Protein AF-A0A967MUX2-F1 (afdb_monomer_lite)

Radius of gyration: 20.98 Å; chains: 1; bounding box: 37×27×52 Å

Foldseek 3Di:
DPDQCLDPEAEAAAPCRVVCVVVVCVVSNHDHYDDDPCRNCVVVVCVVPDDDDDDDDDDDDDDDDPVVVVVRVD

Secondary structure (DSSP, 8-state):
-----TTSEEEE-STTHHHHHHHHHHHTT--EEEE-TTGGGHHHHHHHH----------------TTHHHHTT-

pLDDT: mean 91.78, std 10.07, range [53.19, 98.31]

Sequence (74 aa):
RGYDVSDYCLTVFGGAGAQHACAIADTLGMSRCLIHPYASLLSAYGMGLADIRASRAEAVEAELSDETRLEAAA

Structure (mmCIF, N/CA/C/O backbone):
data_AF-A0A967MUX2-F1
#
_entry.id   AF-A0A967MUX2-F1
#
loop_
_atom_site.group_PDB
_atom_site.id
_atom_site.type_symbol
_atom_site.label_atom_id
_atom_site.label_alt_id
_atom_sit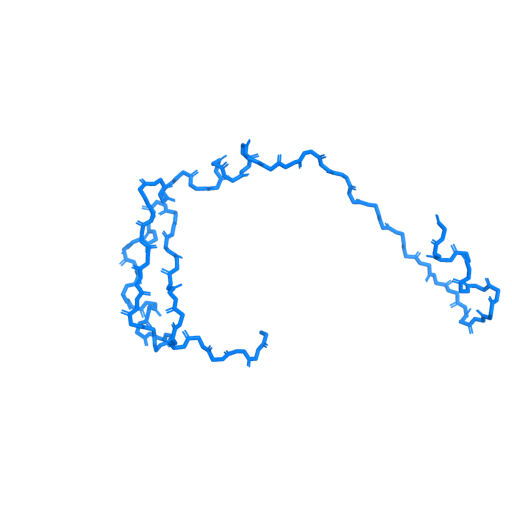e.label_comp_id
_atom_site.label_asym_id
_atom_site.label_entity_id
_atom_site.label_seq_id
_atom_site.pdbx_PDB_ins_code
_atom_site.Cartn_x
_atom_site.Cartn_y
_atom_site.Cartn_z
_atom_site.occupancy
_atom_site.B_iso_or_equiv
_atom_site.auth_seq_id
_atom_site.auth_comp_id
_atom_site.auth_asym_id
_atom_site.auth_atom_id
_atom_site.pdbx_PDB_model_num
ATOM 1 N N . ARG A 1 1 ? -6.750 -3.015 -11.264 1.00 84.38 1 ARG A N 1
ATOM 2 C CA . ARG A 1 1 ? -6.638 -4.452 -11.628 1.00 84.38 1 ARG A CA 1
ATOM 3 C C . ARG A 1 1 ? -8.004 -5.154 -11.747 1.00 84.38 1 ARG A C 1
ATOM 5 O O . ARG A 1 1 ? -8.011 -6.362 -11.910 1.00 84.38 1 ARG A O 1
ATOM 12 N N . GLY A 1 2 ? -9.135 -4.428 -11.707 1.00 94.06 2 GLY A N 1
ATOM 13 C CA . GLY A 1 2 ? -10.470 -5.028 -11.864 1.00 94.06 2 GLY A CA 1
ATOM 14 C C . GLY A 1 2 ? -10.939 -5.881 -10.680 1.00 94.06 2 GLY A C 1
ATOM 15 O O . GLY A 1 2 ? -11.831 -6.697 -10.856 1.00 94.06 2 GLY A O 1
ATOM 16 N N . TYR A 1 3 ? -10.323 -5.728 -9.503 1.00 94.69 3 TYR A N 1
ATOM 17 C CA . TYR A 1 3 ? -10.730 -6.450 -8.300 1.00 94.69 3 TYR A CA 1
ATOM 18 C C . TYR A 1 3 ? -11.803 -5.678 -7.550 1.00 94.69 3 TYR A C 1
ATOM 20 O O . TYR A 1 3 ? -11.708 -4.454 -7.436 1.00 94.69 3 TYR A O 1
ATOM 28 N N . ASP A 1 4 ? -12.754 -6.421 -6.996 1.00 95.25 4 ASP A N 1
ATOM 29 C CA . ASP A 1 4 ? -13.549 -5.946 -5.876 1.00 95.25 4 ASP A CA 1
ATOM 30 C C . ASP A 1 4 ? -12.679 -5.959 -4.614 1.00 95.25 4 ASP A C 1
ATOM 32 O O . ASP A 1 4 ? -12.000 -6.948 -4.317 1.00 95.25 4 ASP A O 1
ATOM 36 N N . VAL A 1 5 ? -12.645 -4.827 -3.921 1.00 96.38 5 VAL A N 1
ATOM 37 C C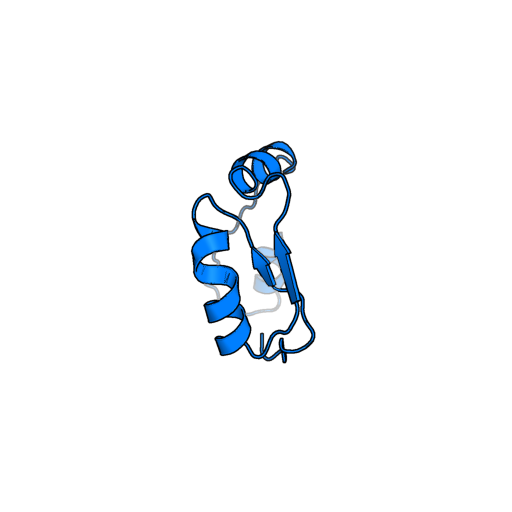A . VAL A 1 5 ? -11.799 -4.595 -2.749 1.00 96.38 5 VAL A CA 1
ATOM 38 C C . VAL A 1 5 ? -12.611 -4.490 -1.462 1.00 96.38 5 VAL A C 1
ATOM 40 O O . VAL A 1 5 ? -12.001 -4.332 -0.407 1.00 96.38 5 VAL A O 1
ATOM 43 N N . SER A 1 6 ? -13.943 -4.606 -1.504 1.00 96.56 6 SER A N 1
ATOM 44 C CA . SER A 1 6 ? -14.806 -4.449 -0.320 1.00 96.56 6 SER A CA 1
ATOM 45 C C . SER A 1 6 ? -14.422 -5.388 0.833 1.00 96.56 6 SER A C 1
ATOM 47 O O . SER A 1 6 ? -14.442 -5.005 2.004 1.00 96.56 6 SER A O 1
ATOM 49 N N . ASP A 1 7 ? -13.989 -6.605 0.496 1.00 96.25 7 ASP A N 1
ATOM 50 C CA . ASP A 1 7 ? -13.576 -7.627 1.462 1.00 96.25 7 ASP A CA 1
ATOM 51 C C . ASP A 1 7 ? -12.098 -7.535 1.865 1.00 96.25 7 ASP A C 1
ATOM 53 O O . ASP A 1 7 ? -11.629 -8.302 2.713 1.00 96.25 7 ASP A O 1
ATOM 57 N N . TYR A 1 8 ? -11.324 -6.620 1.283 1.00 97.56 8 TYR A N 1
ATOM 58 C CA . TYR A 1 8 ? -9.903 -6.483 1.594 1.00 97.56 8 TYR A CA 1
ATOM 59 C C . TYR A 1 8 ? -9.712 -5.737 2.925 1.00 97.56 8 TYR A C 1
ATOM 61 O O . TYR A 1 8 ? -10.649 -5.251 3.558 1.00 97.56 8 TYR A O 1
ATOM 69 N N . CYS A 1 9 ? -8.461 -5.664 3.376 1.00 97.62 9 CYS A N 1
ATOM 70 C CA . CYS A 1 9 ? -8.064 -4.827 4.499 1.00 97.62 9 CYS A CA 1
ATOM 71 C C . CYS A 1 9 ? -7.285 -3.618 3.975 1.00 97.62 9 CYS A C 1
ATOM 73 O O . CYS A 1 9 ? -6.293 -3.785 3.259 1.00 97.62 9 CYS A O 1
ATOM 75 N N . LEU A 1 10 ? -7.722 -2.411 4.329 1.00 97.75 10 LEU A N 1
ATOM 76 C CA . LEU A 1 10 ? -7.013 -1.177 4.020 1.00 97.75 10 LEU A CA 1
ATOM 77 C C . LEU A 1 10 ? -5.773 -1.067 4.914 1.00 97.75 10 LEU A C 1
ATOM 79 O O . LEU A 1 10 ? -5.875 -0.752 6.099 1.00 97.75 10 LEU A O 1
ATOM 83 N N . THR A 1 11 ? -4.590 -1.309 4.355 1.00 96.94 11 THR A N 1
ATOM 84 C CA . THR A 1 11 ? -3.324 -1.053 5.056 1.00 96.94 11 THR A CA 1
ATOM 85 C C . THR A 1 11 ? -3.040 0.445 5.079 1.00 96.94 11 THR A C 1
ATOM 87 O O . THR A 1 11 ? -2.856 1.069 4.034 1.00 96.94 11 THR A O 1
ATOM 90 N N . VAL A 1 12 ? -2.964 1.018 6.277 1.00 97.00 12 VAL A N 1
ATOM 91 C CA . VAL A 1 12 ? -2.759 2.450 6.508 1.00 97.00 12 VAL A CA 1
ATOM 92 C C . VAL A 1 12 ? -1.343 2.688 7.027 1.00 97.00 12 VAL A C 1
ATOM 94 O O . VAL A 1 12 ? -0.933 2.126 8.044 1.00 97.00 12 VAL A O 1
ATOM 97 N N . PHE A 1 13 ? -0.595 3.550 6.343 1.00 96.56 13 PHE A N 1
ATOM 98 C CA . PHE A 1 13 ? 0.758 3.948 6.731 1.00 96.56 13 PHE A CA 1
ATOM 99 C C . PHE A 1 13 ? 1.027 5.423 6.389 1.00 96.56 13 PHE A C 1
ATOM 101 O O . PHE A 1 13 ? 0.177 6.104 5.817 1.00 96.56 13 PHE A O 1
ATOM 108 N N . GLY A 1 14 ? 2.204 5.925 6.763 1.00 95.31 14 GLY A N 1
ATOM 109 C CA . GLY A 1 14 ? 2.568 7.339 6.672 1.00 95.31 14 GLY A CA 1
ATOM 110 C C . GLY A 1 14 ? 2.127 8.140 7.901 1.00 95.31 14 GLY A C 1
ATOM 111 O O . GLY A 1 14 ? 1.178 7.777 8.593 1.00 95.31 14 GLY A O 1
ATOM 112 N N . GLY A 1 15 ? 2.819 9.250 8.176 1.00 93.56 15 GLY A N 1
ATOM 113 C CA . GLY A 1 15 ? 2.640 10.020 9.418 1.00 93.56 15 GLY A CA 1
ATOM 114 C C . GLY A 1 15 ? 1.238 10.606 9.631 1.00 93.56 15 GLY A C 1
ATOM 115 O O . GLY A 1 15 ? 0.822 10.794 10.769 1.00 93.56 15 GLY A O 1
ATOM 116 N N . ALA A 1 16 ? 0.492 10.849 8.551 1.00 94.06 16 ALA A N 1
ATOM 117 C CA . ALA A 1 16 ? -0.880 11.359 8.597 1.00 94.06 16 ALA A CA 1
ATOM 118 C C . ALA A 1 16 ? -1.932 10.335 8.129 1.00 94.06 16 ALA A C 1
ATOM 120 O O . ALA A 1 16 ? -3.121 10.638 8.150 1.00 94.06 16 ALA A O 1
ATOM 121 N N . GLY A 1 17 ? -1.532 9.122 7.723 1.00 93.69 17 GLY A N 1
ATOM 122 C CA . GLY A 1 17 ? -2.438 8.169 7.068 1.00 93.69 17 GLY A CA 1
ATOM 123 C C . GLY A 1 17 ? -3.653 7.802 7.923 1.00 93.69 17 GLY A C 1
ATOM 124 O O . GLY A 1 17 ? -4.776 7.744 7.427 1.00 93.69 17 GLY A O 1
ATOM 125 N N . ALA A 1 18 ? -3.450 7.642 9.234 1.00 94.69 18 ALA A N 1
ATOM 126 C CA . ALA A 1 18 ? -4.522 7.311 10.172 1.00 94.69 18 ALA A CA 1
ATOM 127 C C . ALA A 1 18 ? -5.610 8.395 10.275 1.00 94.69 18 ALA A C 1
ATOM 129 O O . ALA A 1 18 ? -6.751 8.067 10.585 1.00 94.69 18 ALA A O 1
ATOM 130 N N . GLN A 1 19 ? -5.296 9.661 9.972 1.00 96.19 19 GLN A N 1
ATOM 131 C CA . GLN A 1 19 ? -6.256 10.771 10.062 1.00 96.19 19 GLN A CA 1
ATOM 132 C C . GLN A 1 19 ? -7.385 10.647 9.029 1.00 96.19 19 GLN A C 1
ATOM 134 O O . GLN A 1 19 ? -8.485 11.143 9.254 1.00 96.19 19 GLN A O 1
ATOM 139 N N . HIS A 1 20 ? -7.124 9.966 7.911 1.00 96.12 20 HIS A N 1
ATOM 140 C CA . HIS A 1 20 ? -8.062 9.834 6.793 1.00 96.12 20 HIS A CA 1
ATOM 141 C C . HIS A 1 20 ? -8.578 8.401 6.593 1.00 96.12 20 HIS A C 1
ATOM 143 O O . HIS A 1 20 ? -9.406 8.169 5.715 1.00 96.12 20 HIS A O 1
ATOM 149 N N . ALA A 1 21 ? -8.109 7.441 7.397 1.00 97.12 21 ALA A N 1
ATOM 150 C CA . ALA A 1 21 ? -8.319 6.011 7.179 1.00 97.12 21 ALA A CA 1
ATOM 151 C C . ALA A 1 21 ? -9.796 5.616 7.027 1.00 97.12 21 ALA A C 1
ATOM 153 O O . ALA A 1 21 ? -10.138 4.936 6.065 1.00 97.12 21 ALA A O 1
ATOM 154 N N . CYS A 1 22 ? -10.670 6.059 7.937 1.00 97.25 22 CYS A N 1
ATOM 155 C CA . CYS A 1 22 ? -12.086 5.682 7.905 1.00 97.25 22 CYS A CA 1
ATOM 156 C C . CYS A 1 22 ? -12.806 6.248 6.675 1.00 97.25 22 CYS A C 1
ATOM 158 O O . CYS A 1 22 ? -13.462 5.501 5.967 1.00 97.25 22 CYS A O 1
ATOM 160 N N . ALA A 1 23 ? -12.606 7.531 6.356 1.00 98.19 23 ALA A N 1
ATOM 161 C CA . ALA A 1 23 ? -13.243 8.152 5.192 1.00 98.19 23 ALA A CA 1
ATOM 162 C C . ALA A 1 23 ? -12.816 7.485 3.869 1.00 98.19 23 ALA A C 1
ATOM 164 O O . ALA A 1 23 ? -13.617 7.335 2.943 1.00 98.19 23 ALA A O 1
ATOM 165 N N . ILE A 1 24 ? -11.551 7.058 3.783 1.00 97.38 24 ILE A N 1
ATOM 166 C CA . ILE A 1 24 ? -11.043 6.299 2.636 1.00 97.38 24 ILE A CA 1
ATOM 167 C C . ILE A 1 24 ? -11.666 4.899 2.603 1.00 97.38 24 ILE A C 1
ATOM 169 O O . ILE A 1 24 ? -12.112 4.471 1.542 1.00 97.38 24 ILE A O 1
ATOM 173 N N . ALA A 1 25 ? -11.729 4.199 3.738 1.00 98.12 25 ALA A N 1
ATOM 174 C CA . ALA A 1 25 ? -12.348 2.878 3.826 1.00 98.12 25 ALA A CA 1
ATOM 175 C C . ALA A 1 25 ? -13.827 2.908 3.410 1.00 98.12 25 ALA A C 1
ATOM 177 O O . ALA A 1 25 ? -14.234 2.087 2.590 1.00 98.12 25 ALA A O 1
ATOM 178 N N . ASP A 1 26 ? -14.585 3.908 3.866 1.00 97.88 26 ASP A N 1
ATOM 179 C CA . ASP A 1 26 ? -15.991 4.108 3.495 1.00 97.88 26 ASP A CA 1
ATOM 180 C C . ASP A 1 26 ? -16.149 4.314 1.982 1.00 97.88 26 ASP A C 1
ATOM 182 O O . ASP A 1 26 ? -16.988 3.680 1.343 1.00 97.88 26 ASP A O 1
ATOM 186 N N . THR A 1 27 ? -15.291 5.150 1.385 1.00 97.56 27 THR A N 1
ATOM 187 C CA . THR A 1 27 ? -15.288 5.405 -0.068 1.00 97.56 27 THR A CA 1
ATOM 188 C C . THR A 1 27 ? -15.002 4.134 -0.874 1.00 97.56 27 THR A C 1
ATOM 190 O O . THR A 1 27 ? -15.513 3.968 -1.980 1.00 97.56 27 THR A O 1
ATOM 193 N N . LEU A 1 28 ? -14.186 3.232 -0.325 1.00 96.81 28 LEU A N 1
ATOM 194 C CA . LEU A 1 28 ? -13.806 1.968 -0.956 1.00 96.81 28 LEU A CA 1
ATOM 195 C C . LEU A 1 28 ? -14.773 0.814 -0.641 1.00 96.81 28 LEU A C 1
ATOM 197 O O . LEU A 1 28 ? -14.566 -0.289 -1.143 1.00 96.81 28 LEU A O 1
ATOM 201 N N . GLY A 1 29 ? -15.797 1.035 0.192 1.00 97.50 29 GLY A N 1
ATOM 202 C CA . GLY A 1 29 ? -16.688 -0.028 0.666 1.00 97.50 29 GLY A CA 1
ATOM 203 C C . GLY A 1 29 ? -15.982 -1.073 1.539 1.00 97.50 29 GLY A C 1
ATOM 204 O O . GLY A 1 29 ? -16.423 -2.218 1.601 1.00 97.50 29 GLY A O 1
ATOM 205 N N . MET A 1 30 ? -14.872 -0.701 2.183 1.00 98.31 30 MET A N 1
ATOM 206 C CA . MET A 1 30 ? -14.055 -1.586 3.013 1.00 98.31 30 MET A CA 1
ATOM 207 C C . MET A 1 30 ? -14.457 -1.482 4.483 1.00 98.31 30 MET A C 1
ATOM 209 O O . MET A 1 30 ? -14.628 -0.393 5.019 1.00 98.31 30 MET A O 1
ATOM 213 N N . SER A 1 31 ? -14.518 -2.619 5.174 1.00 97.69 31 SER A N 1
ATOM 214 C CA . SER A 1 31 ? -14.883 -2.677 6.602 1.00 97.69 31 SER A CA 1
ATOM 215 C C . SER A 1 31 ? -13.690 -2.822 7.552 1.00 97.69 31 SER A C 1
ATOM 217 O O . SER A 1 31 ? -13.862 -2.842 8.772 1.00 97.69 31 SER A O 1
ATOM 219 N N . ARG A 1 32 ? -12.470 -2.968 7.019 1.00 97.81 32 ARG A N 1
ATOM 220 C CA . ARG A 1 32 ? -11.271 -3.288 7.805 1.00 97.81 32 ARG A CA 1
ATOM 221 C C . ARG A 1 32 ? -10.113 -2.369 7.454 1.00 97.81 32 ARG A C 1
ATOM 223 O O . ARG A 1 32 ? -9.717 -2.291 6.296 1.00 97.81 32 ARG A O 1
ATOM 230 N N . CYS A 1 33 ? -9.526 -1.763 8.483 1.00 97.69 33 CYS A N 1
ATOM 231 C CA . CYS A 1 33 ? -8.292 -0.989 8.399 1.00 97.69 33 CYS A CA 1
ATOM 232 C C . CYS A 1 33 ? -7.211 -1.638 9.267 1.00 97.69 33 CYS A C 1
ATOM 234 O O . CYS A 1 33 ? -7.451 -1.946 10.435 1.00 97.69 33 CYS A O 1
ATOM 236 N N . LEU A 1 34 ? -6.007 -1.791 8.721 1.00 97.38 34 LEU A N 1
ATOM 237 C CA . LEU A 1 34 ? -4.817 -2.227 9.445 1.00 97.38 34 LEU A CA 1
ATOM 238 C C . LEU A 1 34 ? -3.856 -1.049 9.587 1.00 97.38 34 LEU A C 1
ATOM 240 O O . LEU A 1 34 ? -3.269 -0.600 8.604 1.00 97.38 34 LEU A O 1
ATOM 244 N N . ILE A 1 35 ? -3.659 -0.582 10.819 1.00 96.06 35 ILE A N 1
ATOM 245 C CA . ILE A 1 35 ? -2.659 0.438 11.147 1.00 96.06 35 ILE A CA 1
ATOM 246 C C . ILE A 1 35 ? -1.449 -0.272 11.752 1.00 96.06 35 ILE A C 1
ATOM 248 O O . ILE A 1 35 ? -1.520 -0.815 12.853 1.00 96.06 35 ILE A O 1
ATOM 252 N N . HIS A 1 36 ? -0.336 -0.293 11.022 1.00 94.31 36 HIS A N 1
ATOM 253 C CA . HIS A 1 36 ? 0.885 -0.946 11.493 1.00 94.31 36 HIS A CA 1
ATOM 254 C C . HIS A 1 36 ? 1.529 -0.151 12.653 1.00 94.31 36 HIS A C 1
ATOM 256 O O . HIS A 1 36 ? 1.561 1.079 12.578 1.00 94.31 36 HIS A O 1
ATOM 262 N N . PRO A 1 37 ? 2.136 -0.790 13.677 1.00 92.50 37 PRO A N 1
ATOM 263 C CA . PRO A 1 37 ? 2.825 -0.075 14.764 1.00 92.50 37 PRO A CA 1
ATOM 264 C C . PRO A 1 37 ? 3.932 0.877 14.284 1.00 92.50 37 PRO A C 1
ATOM 266 O O . PRO A 1 37 ? 4.191 1.909 14.892 1.00 92.50 37 PRO A O 1
ATOM 269 N N . TYR A 1 38 ? 4.557 0.548 13.152 1.00 94.88 38 TYR A N 1
ATOM 270 C CA . TYR A 1 38 ? 5.559 1.379 12.471 1.00 94.88 38 TYR A CA 1
ATOM 271 C C . TYR A 1 38 ? 4.995 2.144 11.264 1.00 94.88 38 TYR A C 1
ATOM 273 O O . TYR A 1 38 ? 5.742 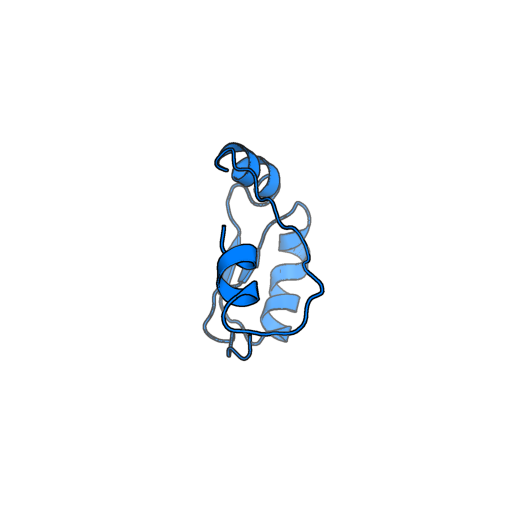2.435 10.335 1.00 94.88 38 TYR A O 1
ATOM 281 N N . ALA A 1 39 ? 3.695 2.456 11.238 1.0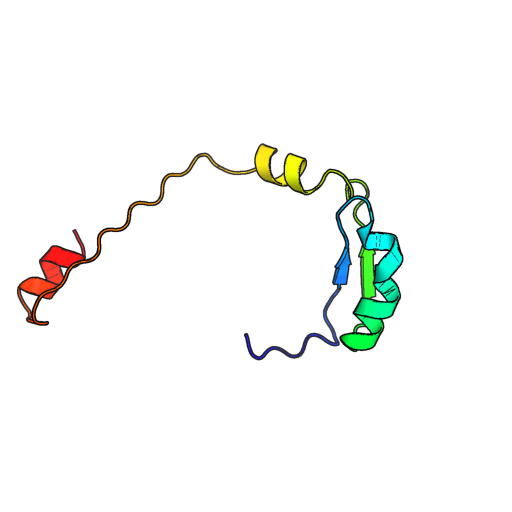0 95.62 39 ALA A N 1
ATOM 282 C CA . ALA A 1 39 ? 3.027 3.135 10.120 1.00 95.62 39 ALA A CA 1
ATOM 283 C C . ALA A 1 39 ? 3.802 4.366 9.611 1.00 95.62 39 ALA A C 1
ATOM 285 O O . ALA A 1 39 ? 4.023 4.499 8.409 1.00 95.62 39 ALA A O 1
ATOM 286 N N . SER A 1 40 ? 4.292 5.221 10.512 1.00 96.00 40 SER A N 1
ATOM 287 C CA . SER A 1 40 ? 5.053 6.430 10.155 1.00 96.00 40 SER A CA 1
ATOM 288 C C . SER A 1 40 ? 6.454 6.161 9.592 1.00 96.00 40 SER A C 1
ATOM 290 O O . SER A 1 40 ? 7.055 7.064 9.021 1.00 96.00 40 SER A O 1
ATOM 292 N N . LEU A 1 41 ? 6.981 4.943 9.746 1.00 96.38 41 LEU A N 1
ATOM 293 C CA . LEU A 1 41 ? 8.340 4.553 9.350 1.00 96.38 41 LEU A CA 1
ATOM 294 C C . LEU A 1 41 ? 8.360 3.451 8.283 1.00 96.38 41 LEU A C 1
ATOM 296 O O . LEU A 1 41 ? 9.434 2.989 7.901 1.00 96.38 41 LEU A O 1
ATOM 300 N N . LEU A 1 42 ? 7.194 3.019 7.793 1.00 95.56 42 LEU A N 1
ATOM 301 C CA . LEU A 1 42 ? 7.080 1.808 6.982 1.00 95.56 42 LEU A CA 1
ATOM 302 C C . LEU A 1 42 ? 7.879 1.890 5.672 1.00 95.56 42 LEU A C 1
ATOM 304 O O . LEU A 1 42 ? 8.423 0.882 5.234 1.00 95.56 42 LEU A O 1
ATOM 308 N N . SER A 1 43 ? 8.030 3.087 5.094 1.00 94.81 43 SER A N 1
ATOM 309 C CA . SER A 1 43 ? 8.872 3.303 3.909 1.00 94.81 43 SER A CA 1
ATOM 310 C C . SER A 1 43 ? 10.350 3.022 4.191 1.00 94.81 43 SER A C 1
ATOM 312 O O . SER A 1 43 ? 10.990 2.295 3.439 1.00 94.81 43 SER A O 1
ATOM 314 N N . ALA A 1 44 ? 10.885 3.545 5.300 1.00 96.75 44 ALA A N 1
ATOM 315 C CA . ALA A 1 44 ? 12.269 3.294 5.699 1.00 96.75 44 ALA A CA 1
ATOM 316 C C . ALA A 1 44 ? 12.478 1.823 6.085 1.00 96.75 44 ALA A C 1
ATOM 318 O O . ALA A 1 44 ? 13.486 1.222 5.721 1.00 96.75 44 ALA A O 1
ATOM 319 N N . TYR A 1 45 ? 11.497 1.229 6.769 1.00 95.81 45 TYR A N 1
ATOM 320 C CA . TYR A 1 45 ? 11.517 -0.187 7.125 1.00 95.81 45 TYR A CA 1
ATOM 321 C C . TYR A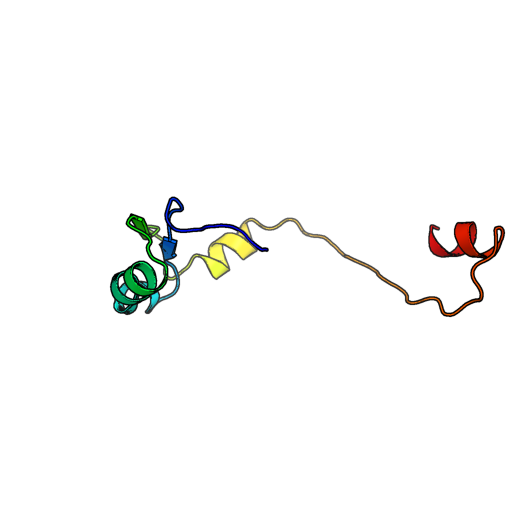 1 45 ? 11.552 -1.088 5.882 1.00 95.81 45 TYR A C 1
ATOM 323 O O . TYR A 1 45 ? 12.407 -1.963 5.785 1.00 95.81 45 TYR A O 1
ATOM 331 N N . GLY A 1 46 ? 10.684 -0.834 4.897 1.00 95.62 46 GLY A N 1
ATOM 332 C CA . GLY A 1 46 ? 10.658 -1.577 3.638 1.00 95.62 46 GLY A CA 1
ATOM 33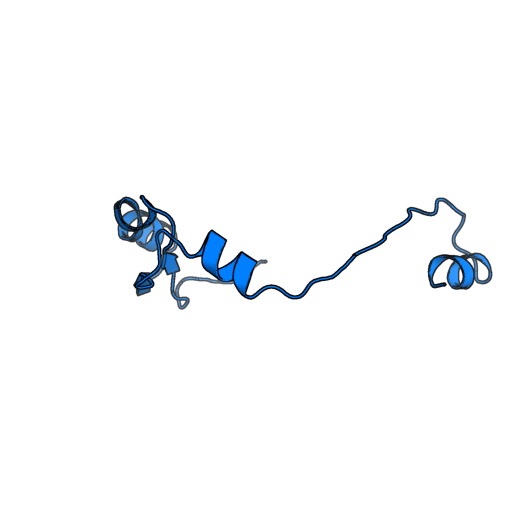3 C C . GLY A 1 46 ? 11.951 -1.430 2.834 1.00 95.62 46 GLY A C 1
ATOM 334 O O . GLY A 1 46 ? 12.460 -2.424 2.328 1.00 95.62 46 GLY A O 1
ATOM 335 N N . MET A 1 47 ? 12.527 -0.223 2.777 1.00 96.81 47 MET A N 1
ATOM 336 C CA . MET A 1 47 ? 13.844 -0.003 2.164 1.00 96.81 47 MET A CA 1
ATOM 337 C C . MET A 1 47 ? 14.947 -0.808 2.859 1.00 96.81 47 MET A C 1
ATOM 339 O O . MET A 1 47 ? 15.797 -1.375 2.182 1.00 96.81 47 MET A O 1
ATOM 343 N N . GLY A 1 48 ? 14.929 -0.875 4.194 1.00 96.50 48 GLY A N 1
ATOM 344 C CA . GLY A 1 48 ? 15.915 -1.634 4.968 1.00 96.50 48 GLY A CA 1
ATOM 345 C C . GLY A 1 48 ? 15.815 -3.153 4.795 1.00 96.50 48 GLY A C 1
ATOM 346 O O . GLY A 1 48 ? 16.806 -3.846 5.000 1.00 96.50 48 GLY A O 1
ATOM 347 N N . LEU A 1 49 ? 14.642 -3.667 4.412 1.00 97.06 49 LEU A N 1
ATOM 348 C CA . LEU A 1 49 ? 14.411 -5.089 4.133 1.00 97.06 49 LEU A CA 1
ATOM 349 C C . LEU A 1 49 ? 14.590 -5.469 2.658 1.00 97.06 49 LEU A C 1
ATOM 351 O O . LEU A 1 49 ? 14.573 -6.654 2.334 1.00 97.06 49 LEU A O 1
ATOM 355 N N . ALA A 1 50 ? 14.683 -4.490 1.761 1.00 97.50 50 ALA A N 1
ATOM 356 C CA . ALA A 1 50 ? 14.711 -4.746 0.331 1.00 97.50 50 ALA A CA 1
ATOM 357 C C . ALA A 1 50 ? 16.043 -5.371 -0.105 1.00 97.50 50 ALA A C 1
ATOM 359 O O . ALA A 1 50 ? 17.121 -4.918 0.281 1.00 97.50 50 ALA A O 1
ATOM 360 N N . ASP A 1 51 ? 15.964 -6.374 -0.981 1.00 97.69 51 ASP A N 1
ATOM 361 C CA . ASP A 1 51 ? 17.144 -6.938 -1.631 1.00 97.69 51 ASP A CA 1
ATOM 362 C C . ASP A 1 51 ? 17.826 -5.894 -2.526 1.00 97.69 51 ASP A C 1
ATOM 364 O O . ASP A 1 51 ? 17.172 -5.158 -3.273 1.00 97.69 51 ASP A O 1
ATOM 368 N N . ILE A 1 52 ? 19.158 -5.913 -2.554 1.00 96.69 52 ILE A N 1
ATOM 369 C CA . ILE A 1 52 ? 19.927 -5.173 -3.556 1.00 96.69 52 ILE A CA 1
ATOM 370 C C . ILE A 1 52 ? 19.733 -5.867 -4.907 1.00 96.69 52 ILE A C 1
ATOM 372 O O . ILE A 1 52 ? 20.209 -6.982 -5.120 1.00 96.69 52 ILE A O 1
ATOM 376 N N . ARG A 1 53 ? 19.039 -5.207 -5.837 1.00 96.31 53 ARG A N 1
ATOM 377 C CA . ARG A 1 53 ? 18.802 -5.715 -7.196 1.00 96.31 53 ARG A CA 1
ATOM 378 C C . ARG A 1 53 ? 18.994 -4.616 -8.234 1.00 96.31 53 ARG A C 1
ATOM 380 O O . ARG A 1 53 ? 18.768 -3.442 -7.957 1.00 96.31 53 ARG A O 1
ATOM 387 N N . ALA A 1 54 ? 19.379 -5.016 -9.442 1.00 96.00 54 ALA A N 1
ATOM 388 C CA . ALA A 1 54 ? 19.437 -4.147 -10.611 1.00 96.00 54 ALA A CA 1
ATOM 389 C C . ALA A 1 54 ? 18.512 -4.703 -11.699 1.00 96.00 54 ALA A C 1
ATOM 391 O O . ALA A 1 54 ? 18.581 -5.887 -12.021 1.00 96.00 54 ALA A O 1
ATOM 392 N N . SER A 1 55 ? 17.668 -3.842 -12.265 1.00 95.19 55 SER A N 1
ATOM 393 C CA . SER A 1 55 ? 16.863 -4.146 -13.449 1.00 95.19 55 SER A CA 1
ATOM 394 C C . SER A 1 55 ? 17.448 -3.389 -14.633 1.00 95.19 55 SER A C 1
ATOM 396 O O . SER A 1 55 ? 17.693 -2.186 -14.528 1.00 95.19 55 SER A O 1
ATOM 398 N N . ARG A 1 56 ? 17.687 -4.083 -15.745 1.00 94.00 56 ARG A N 1
ATOM 399 C CA . ARG A 1 56 ? 18.178 -3.500 -16.999 1.00 94.00 56 ARG A CA 1
ATOM 400 C C . ARG A 1 56 ? 17.151 -3.801 -18.075 1.00 94.00 56 ARG A C 1
ATOM 402 O O . ARG A 1 56 ? 16.647 -4.916 -18.132 1.00 94.00 56 ARG A O 1
ATOM 409 N N . ALA A 1 57 ? 16.817 -2.795 -18.864 1.00 91.50 57 ALA A N 1
ATOM 410 C CA . ALA A 1 57 ? 15.908 -2.929 -19.984 1.00 91.50 57 ALA A CA 1
ATOM 411 C C . ALA A 1 57 ? 16.449 -2.081 -21.130 1.00 91.50 57 ALA A C 1
ATOM 413 O O . ALA A 1 57 ? 16.888 -0.951 -20.905 1.00 91.50 57 ALA A O 1
ATOM 414 N N . GLU A 1 58 ? 16.399 -2.638 -22.329 1.00 89.12 58 GLU A N 1
ATOM 415 C CA . GLU A 1 58 ? 16.716 -1.962 -23.577 1.00 89.12 58 GLU A CA 1
ATOM 416 C C . GLU A 1 58 ? 15.513 -2.110 -24.507 1.00 89.12 58 GLU A C 1
ATOM 418 O O . GLU A 1 58 ? 14.873 -3.162 -24.547 1.00 89.12 58 GLU A O 1
ATOM 423 N N . ALA A 1 59 ? 15.159 -1.028 -25.196 1.00 88.12 59 ALA A N 1
ATOM 424 C CA . ALA A 1 59 ? 14.119 -1.066 -26.209 1.00 88.12 59 ALA A CA 1
ATOM 425 C C . ALA A 1 59 ? 14.762 -1.403 -27.554 1.00 88.12 59 ALA A C 1
ATOM 427 O O . ALA A 1 59 ? 15.694 -0.721 -27.973 1.00 88.12 59 ALA A O 1
ATOM 428 N N . VAL A 1 60 ? 14.233 -2.421 -28.230 1.00 86.56 60 VAL A N 1
ATOM 429 C CA . VAL A 1 60 ? 14.643 -2.798 -29.584 1.00 86.56 60 VAL A CA 1
ATOM 430 C C . VAL A 1 60 ? 13.514 -2.446 -30.542 1.00 86.56 60 VAL A C 1
ATOM 432 O O . VAL A 1 60 ? 12.380 -2.891 -30.362 1.00 86.56 60 VAL A O 1
ATOM 435 N N . GLU A 1 61 ? 13.825 -1.647 -31.560 1.00 88.75 61 GLU A N 1
ATOM 436 C CA . GLU A 1 61 ? 12.917 -1.356 -32.668 1.00 88.75 61 GLU A CA 1
ATOM 437 C C . GLU A 1 61 ? 13.413 -2.090 -33.915 1.00 88.75 61 GLU A C 1
ATOM 439 O O . GLU A 1 61 ? 14.365 -1.674 -34.571 1.00 88.75 61 GLU A O 1
ATOM 444 N N . ALA A 1 62 ? 12.778 -3.221 -34.210 1.00 86.62 62 ALA A N 1
ATOM 445 C CA . ALA A 1 62 ? 13.069 -4.050 -35.369 1.00 86.62 62 ALA A CA 1
ATOM 446 C C . ALA A 1 62 ? 11.779 -4.707 -35.873 1.00 86.62 62 ALA A C 1
ATOM 448 O O . ALA A 1 62 ? 10.807 -4.858 -35.127 1.00 86.62 62 ALA A O 1
ATOM 449 N N . GLU A 1 63 ? 11.765 -5.115 -37.141 1.00 90.50 63 GLU A N 1
ATOM 450 C CA . GLU A 1 63 ? 10.679 -5.936 -37.668 1.00 90.50 63 GLU A CA 1
ATOM 451 C C . GLU A 1 63 ? 10.657 -7.293 -36.950 1.00 90.50 63 GLU A C 1
ATOM 453 O O . GLU A 1 63 ? 11.701 -7.909 -36.725 1.00 90.50 63 GLU A O 1
ATOM 458 N N . LEU A 1 64 ? 9.466 -7.760 -36.565 1.00 90.06 64 LEU A N 1
ATOM 459 C CA . LEU A 1 64 ? 9.312 -9.026 -35.857 1.00 90.06 64 LEU A CA 1
ATOM 460 C C . LEU A 1 64 ? 9.486 -10.199 -36.834 1.00 90.06 64 LEU A C 1
ATOM 462 O O . LEU A 1 64 ? 8.568 -10.520 -37.588 1.00 90.06 64 LEU A O 1
ATOM 466 N N . SER A 1 65 ? 10.637 -10.864 -36.779 1.00 88.38 65 SER A N 1
ATOM 467 C CA . SER A 1 65 ? 10.982 -12.052 -37.563 1.00 88.38 65 SER A CA 1
ATOM 468 C C . SER A 1 65 ? 11.503 -13.167 -36.647 1.00 88.38 65 SER A C 1
ATOM 470 O O . SER A 1 65 ? 11.763 -12.942 -35.465 1.00 88.38 65 SER A O 1
ATOM 472 N N . ASP A 1 66 ? 11.658 -14.389 -37.163 1.00 85.94 66 ASP A N 1
ATOM 473 C CA . ASP A 1 66 ? 12.218 -15.493 -36.367 1.00 85.94 66 ASP A CA 1
ATOM 474 C C . ASP A 1 66 ? 13.661 -15.210 -35.904 1.00 85.94 66 ASP A C 1
ATOM 476 O O . ASP A 1 66 ? 14.064 -15.675 -34.840 1.00 85.94 66 ASP A O 1
ATOM 480 N N . GLU A 1 67 ? 14.412 -14.397 -36.653 1.00 79.81 67 GLU A N 1
ATOM 481 C CA . GLU A 1 67 ? 15.781 -13.975 -36.332 1.00 79.81 67 GLU A CA 1
ATOM 482 C C . GLU A 1 67 ? 15.802 -12.918 -35.213 1.00 79.81 67 GLU A C 1
ATOM 484 O O . GLU A 1 67 ? 16.478 -13.095 -34.198 1.00 79.81 67 GLU A O 1
ATOM 489 N N . THR A 1 68 ? 14.970 -11.875 -35.317 1.00 78.94 68 THR A N 1
ATOM 490 C CA . THR A 1 68 ? 14.938 -10.772 -34.334 1.00 78.94 68 THR A CA 1
ATOM 491 C C . THR A 1 68 ? 14.293 -11.162 -32.998 1.00 78.94 68 THR A C 1
ATOM 493 O O . THR A 1 68 ? 14.511 -10.503 -31.980 1.00 78.94 68 THR A O 1
ATOM 496 N N . ARG A 1 69 ? 13.539 -12.272 -32.948 1.00 72.75 69 ARG A N 1
ATOM 497 C CA . ARG A 1 69 ? 12.969 -12.821 -31.700 1.00 72.75 69 ARG A CA 1
ATOM 498 C C . ARG A 1 69 ? 14.014 -13.389 -30.738 1.00 72.75 69 ARG A C 1
ATOM 500 O O . ARG A 1 69 ? 13.761 -13.380 -29.535 1.00 72.75 69 ARG A O 1
ATOM 507 N N . LEU A 1 70 ? 15.135 -13.908 -31.243 1.00 62.12 70 LEU A N 1
ATOM 508 C CA . LEU A 1 70 ? 16.212 -14.481 -30.422 1.00 62.12 70 LEU A CA 1
ATOM 509 C C . LEU A 1 70 ? 17.160 -13.403 -29.881 1.00 62.12 70 LEU A C 1
ATOM 511 O O . LEU A 1 70 ? 17.610 -13.522 -28.745 1.00 62.12 70 LEU A O 1
ATOM 515 N N . GLU A 1 71 ? 17.407 -12.340 -30.649 1.00 63.06 71 GLU A N 1
ATOM 516 C CA . GLU A 1 71 ? 18.282 -11.230 -30.243 1.00 63.06 71 GLU A CA 1
ATOM 517 C C . GLU A 1 71 ? 17.694 -10.397 -29.096 1.00 63.06 71 GLU A C 1
ATOM 519 O O . GLU A 1 71 ? 18.420 -10.017 -28.187 1.00 63.06 71 GLU A O 1
ATOM 524 N N . ALA A 1 72 ? 16.376 -10.169 -29.077 1.00 59.53 72 ALA A N 1
ATOM 525 C CA . ALA A 1 72 ? 15.719 -9.388 -28.022 1.00 59.53 72 ALA A CA 1
ATOM 526 C C . ALA A 1 72 ? 15.573 -10.126 -26.670 1.00 59.53 72 ALA A C 1
ATOM 528 O O . ALA A 1 72 ? 15.144 -9.524 -25.685 1.00 59.53 72 ALA A O 1
ATOM 529 N N . ALA A 1 73 ? 15.861 -11.432 -26.623 1.00 57.09 73 ALA A N 1
ATOM 530 C CA . ALA A 1 73 ? 15.742 -12.266 -25.422 1.00 57.09 73 ALA A CA 1
ATOM 531 C C . ALA A 1 73 ? 17.096 -12.599 -24.758 1.00 57.09 73 ALA A C 1
ATOM 533 O O . ALA A 1 73 ? 17.095 -13.238 -23.700 1.00 57.09 73 ALA A O 1
ATOM 534 N N . ALA A 1 74 ? 18.213 -12.205 -25.381 1.00 53.19 74 ALA A N 1
ATOM 535 C CA . ALA A 1 74 ? 19.584 -12.360 -24.883 1.00 53.19 74 ALA A CA 1
ATOM 536 C C . ALA A 1 74 ? 20.052 -11.113 -24.115 1.00 53.19 74 ALA A C 1
ATOM 538 O O . ALA A 1 74 ? 20.839 -11.292 -23.155 1.00 53.19 74 ALA A O 1
#